Protein AF-A0A316RGM3-F1 (afdb_monomer)

Nearest PDB structures (foldseek):
  6cfc-assembly1_A  TM=6.177E-01  e=2.167E-01  Campylobacter jejuni
  1qsa-assembly1_A  TM=6.152E-01  e=2.975E-01  Escherichia coli
  3bkv-assembly1_A  TM=4.890E-01  e=4.306E-01  Phikzvirus phiKZ

Foldseek 3Di:
DDDDDDDDPPPPPDPPDDPPPDPDPDDPVVVLVVLLVLLLVLQLCLQANQALQDADPVQRFGGSNRDHPVLQVVLQVLCVVVVHPDHDDPNCNSVSVSVVVSLCSQCCVQPVVPDSQSSQCSSVVDDDPVSSVSSVVSSVD

Radius of gyration: 24.7 Å; Cα contacts (8 Å, |Δi|>4): 130; chains: 1; bounding box: 82×45×48 Å

Secondary structure (DSSP, 8-state):
----------------------PPPPPHHHHHHHHHHHHHHHHHHHHHTT-TT-EETTTTEETTTTB-HHHHHHHHHHHHHTT------GGGGGSHHHHHHHHHHHHHHH-TT--HHHHHHHHHSS--HHHHHHHHHHHH-

Sequence (141 aa):
MTRYLLMMAMVILTPPKGSGGMPLAPKPAVIEARVWDKLAAALSFVESRNDDRAYNALSGALGRWQMKRVYVDEVNRILRLKRQKKRYRYDDRTNPVKAREMFEIYQSHHNPKKDIDRAIRLHRGLHSPKYIKEVKRKLRE

Mean predicted aligned error: 9.32 Å

Structure (mmCIF, N/CA/C/O backbone):
data_AF-A0A316RGM3-F1
#
_entry.id   AF-A0A316RGM3-F1
#
loop_
_atom_site.group_PDB
_atom_site.id
_atom_site.type_symbol
_atom_site.label_atom_id
_atom_site.label_alt_id
_atom_site.label_comp_id
_atom_site.label_asym_id
_atom_site.label_entity_id
_atom_site.label_seq_id
_atom_site.pdbx_PDB_ins_code
_atom_site.Cartn_x
_atom_site.Cartn_y
_atom_site.Cartn_z
_atom_site.occupancy
_atom_site.B_iso_or_equiv
_atom_site.auth_seq_id
_atom_site.auth_comp_id
_atom_site.auth_asym_id
_atom_site.auth_atom_id
_atom_site.pdbx_PDB_model_num
ATOM 1 N N . MET A 1 1 ? -65.435 -30.474 -12.577 1.00 43.78 1 MET A N 1
ATOM 2 C CA . MET A 1 1 ? -64.781 -30.728 -13.878 1.00 43.78 1 MET A CA 1
ATOM 3 C C . MET A 1 1 ? -65.527 -29.958 -14.953 1.00 43.78 1 MET A C 1
ATOM 5 O O . MET A 1 1 ? -66.561 -30.434 -15.391 1.00 43.78 1 MET A O 1
ATOM 9 N N . THR A 1 2 ? -65.004 -28.810 -15.388 1.00 34.78 2 THR A N 1
ATOM 10 C CA . THR A 1 2 ? -65.379 -28.221 -16.683 1.00 34.78 2 THR A CA 1
ATOM 11 C C . THR A 1 2 ? -64.137 -27.554 -17.258 1.00 34.78 2 THR A C 1
ATOM 13 O O . THR A 1 2 ? -63.491 -26.746 -16.595 1.00 34.78 2 THR A O 1
ATOM 16 N N . ARG A 1 3 ? -63.736 -28.022 -18.439 1.00 42.19 3 ARG A N 1
ATOM 17 C CA . ARG A 1 3 ? -62.497 -27.687 -19.142 1.00 42.19 3 ARG A CA 1
ATOM 18 C C . ARG A 1 3 ? -62.664 -26.409 -19.975 1.00 42.19 3 ARG A C 1
ATOM 20 O O . ARG A 1 3 ? -63.695 -26.232 -20.604 1.00 42.19 3 ARG A O 1
ATOM 27 N N . TYR A 1 4 ? -61.590 -25.617 -19.985 1.00 40.50 4 TYR A N 1
ATOM 28 C CA . TYR A 1 4 ? -61.002 -24.836 -21.084 1.00 40.50 4 TYR A CA 1
ATOM 29 C C . TYR A 1 4 ? -61.909 -24.192 -22.148 1.00 40.50 4 TYR A C 1
ATOM 31 O O . TYR A 1 4 ? -62.461 -24.880 -23.000 1.00 40.50 4 TYR A O 1
ATOM 39 N N . LEU A 1 5 ? -61.810 -22.861 -22.258 1.00 39.56 5 LEU A N 1
ATOM 40 C CA . LEU A 1 5 ? -61.688 -22.210 -23.563 1.00 39.56 5 LEU A CA 1
ATOM 41 C C . LEU A 1 5 ? -60.679 -21.052 -23.487 1.00 39.56 5 LEU A C 1
ATOM 43 O O . LEU A 1 5 ? -60.837 -20.109 -22.717 1.00 39.56 5 LEU A O 1
ATOM 47 N N . LEU A 1 6 ? -59.613 -21.191 -24.275 1.00 44.09 6 LEU A N 1
ATOM 48 C CA . LEU A 1 6 ? -58.590 -20.189 -24.558 1.00 44.09 6 LEU A CA 1
ATOM 49 C C . LEU A 1 6 ? -59.220 -18.958 -25.230 1.00 44.09 6 LEU A C 1
ATOM 51 O O . LEU A 1 6 ? -59.869 -19.093 -26.263 1.00 44.09 6 LEU A O 1
ATOM 55 N N . MET A 1 7 ? -58.900 -17.764 -24.737 1.00 43.94 7 MET A N 1
ATOM 56 C CA . MET A 1 7 ? -58.910 -16.530 -25.526 1.00 43.94 7 MET A CA 1
ATOM 57 C C . MET A 1 7 ? -57.550 -15.859 -25.323 1.00 43.94 7 MET A C 1
ATOM 59 O O . MET A 1 7 ? -57.287 -15.207 -24.315 1.00 43.94 7 MET A O 1
ATOM 63 N N . MET A 1 8 ? -56.648 -16.120 -26.270 1.00 42.22 8 MET A N 1
ATOM 64 C CA . MET A 1 8 ? -55.338 -15.485 -26.391 1.00 42.22 8 MET A CA 1
ATOM 65 C C . MET A 1 8 ? -55.532 -14.042 -26.864 1.00 42.22 8 MET A C 1
ATOM 67 O O . MET A 1 8 ? -55.615 -13.781 -28.062 1.00 42.22 8 MET A O 1
ATOM 71 N N . ALA A 1 9 ? -55.594 -13.097 -25.930 1.00 44.25 9 ALA A N 1
ATOM 72 C CA . ALA A 1 9 ? -55.446 -11.689 -26.263 1.00 44.25 9 ALA A CA 1
ATOM 73 C C . ALA A 1 9 ? -53.961 -11.411 -26.554 1.00 44.25 9 ALA A C 1
ATOM 75 O O . ALA A 1 9 ? -53.156 -11.230 -25.640 1.00 44.25 9 ALA A O 1
ATOM 76 N N . MET A 1 10 ? -53.593 -11.396 -27.839 1.00 44.31 10 MET A N 1
ATOM 77 C CA . MET A 1 10 ? -52.362 -10.758 -28.305 1.00 44.31 10 MET A CA 1
ATOM 78 C C . MET A 1 10 ? -52.456 -9.260 -27.998 1.00 44.31 10 MET A C 1
ATOM 80 O O . MET A 1 10 ? -52.996 -8.476 -28.774 1.00 44.31 10 MET A O 1
ATOM 84 N N . VAL A 1 11 ? -51.935 -8.856 -26.842 1.00 47.28 11 VAL A N 1
ATOM 85 C CA . VAL A 1 11 ? -51.620 -7.455 -26.578 1.00 47.28 11 VAL A CA 1
ATOM 86 C C . VAL A 1 11 ? -50.393 -7.127 -27.421 1.00 47.28 11 VAL A C 1
ATOM 88 O O . VAL A 1 11 ? -49.272 -7.513 -27.090 1.00 47.28 11 VAL A O 1
ATOM 91 N N . ILE A 1 12 ? -50.611 -6.432 -28.536 1.00 46.03 12 ILE A N 1
ATOM 92 C CA . ILE A 1 12 ? -49.550 -5.774 -29.298 1.00 46.03 12 ILE A CA 1
ATOM 93 C C . ILE A 1 12 ? -49.022 -4.634 -28.417 1.00 46.03 12 ILE A C 1
ATOM 95 O O . ILE A 1 12 ? -49.466 -3.493 -28.501 1.00 46.03 12 ILE A O 1
ATOM 99 N N . LEU A 1 13 ? -48.090 -4.955 -27.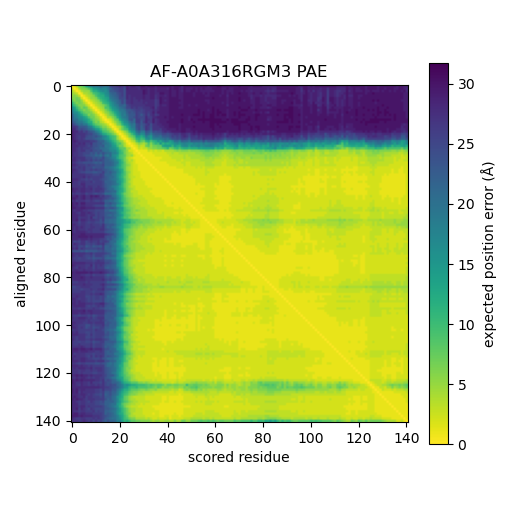518 1.00 40.69 13 LEU A N 1
ATOM 100 C CA . LEU A 1 13 ? -47.230 -3.968 -26.879 1.00 40.69 13 LEU A CA 1
ATOM 101 C C . LEU A 1 13 ? -46.207 -3.544 -27.929 1.00 40.69 13 LEU A C 1
ATOM 103 O O . LEU A 1 13 ? -45.195 -4.206 -28.153 1.00 40.69 13 LEU A O 1
ATOM 107 N N . THR A 1 14 ? -46.499 -2.433 -28.601 1.00 48.06 14 THR A N 1
ATOM 108 C CA . THR A 1 14 ? -45.489 -1.658 -29.320 1.00 48.06 14 THR A CA 1
ATOM 109 C C . THR A 1 14 ? -44.259 -1.497 -28.420 1.00 48.06 14 THR A C 1
ATOM 111 O O . THR A 1 14 ? -44.437 -1.141 -27.249 1.00 48.06 14 THR A O 1
ATOM 114 N N . PRO A 1 15 ? -43.028 -1.730 -28.909 1.00 48.47 15 PRO A N 1
ATOM 115 C CA . PRO A 1 15 ? -41.846 -1.500 -28.093 1.00 48.47 15 PRO A CA 1
ATOM 116 C C . PRO A 1 15 ? -41.847 -0.035 -27.631 1.00 48.47 15 PRO A C 1
ATOM 118 O O . PRO A 1 15 ? -42.118 0.852 -28.450 1.00 48.47 15 PRO A O 1
ATOM 121 N N . PRO A 1 16 ? -41.579 0.254 -26.343 1.00 50.19 16 PRO A N 1
ATOM 122 C CA . PRO A 1 16 ? -41.431 1.627 -25.902 1.00 50.19 16 PRO A CA 1
ATOM 123 C C . PRO A 1 16 ? -40.330 2.265 -26.742 1.00 50.19 16 PRO A C 1
ATOM 125 O O . PRO A 1 16 ? -39.214 1.753 -26.840 1.00 50.19 16 PRO A O 1
ATOM 128 N N . LYS A 1 17 ? -40.699 3.367 -27.396 1.00 50.06 17 LYS A N 1
ATOM 129 C CA . LYS A 1 17 ? -39.829 4.227 -28.190 1.00 50.06 17 LYS A CA 1
ATOM 130 C C . LYS A 1 17 ? -38.599 4.532 -27.336 1.00 50.06 17 LYS A C 1
ATOM 132 O O . LYS A 1 17 ? -38.691 5.285 -26.370 1.00 50.06 17 LYS A O 1
ATOM 137 N N . GLY A 1 18 ? -37.479 3.883 -27.653 1.00 46.84 18 GLY A N 1
ATOM 138 C CA . GLY A 1 18 ? -36.212 4.114 -26.984 1.00 46.84 18 GLY A CA 1
ATOM 139 C C . GLY A 1 18 ? -35.870 5.587 -27.121 1.00 46.84 18 GLY A C 1
ATOM 140 O O . GLY A 1 18 ? -35.559 6.058 -28.215 1.00 46.84 18 GLY A O 1
ATOM 141 N N . SER A 1 19 ? -35.954 6.331 -26.021 1.00 49.22 19 SER A N 1
ATOM 142 C CA . SER A 1 19 ? -35.240 7.587 -25.929 1.00 49.22 19 SER A CA 1
ATOM 143 C C . SER A 1 19 ? -33.767 7.208 -25.971 1.00 49.22 19 SER A C 1
ATOM 145 O O . SER A 1 19 ? -33.229 6.616 -25.037 1.00 49.22 19 SER A O 1
ATOM 147 N N . GLY A 1 20 ? -33.134 7.477 -27.113 1.00 49.84 20 GLY A N 1
ATOM 148 C CA . GLY A 1 20 ? -31.689 7.434 -27.294 1.00 49.84 20 GLY A CA 1
ATOM 149 C C . GLY A 1 20 ? -31.026 8.471 -26.395 1.00 49.84 20 GLY A C 1
ATOM 150 O O . GLY A 1 20 ? -30.515 9.483 -26.863 1.00 49.84 20 GLY A O 1
ATOM 151 N N . GLY A 1 21 ? -31.087 8.244 -25.085 1.00 47.62 21 GLY A N 1
ATOM 152 C CA . GLY A 1 21 ? -30.315 8.973 -24.108 1.00 47.62 21 GLY A CA 1
ATOM 153 C C . GLY A 1 21 ? -28.865 8.575 -24.307 1.00 47.62 21 GLY A C 1
ATOM 154 O O . GLY A 1 21 ? -28.490 7.436 -24.030 1.00 47.62 21 GLY A O 1
ATOM 155 N N . MET A 1 22 ? -28.061 9.515 -24.801 1.00 60.06 22 MET A N 1
ATOM 156 C CA . MET A 1 22 ? -26.608 9.491 -24.636 1.00 60.06 22 MET A CA 1
ATOM 157 C C . MET A 1 22 ? -26.267 8.957 -23.235 1.00 60.06 22 MET A C 1
ATOM 159 O O . MET A 1 22 ? -26.930 9.367 -22.274 1.00 60.06 22 MET A O 1
ATOM 163 N N . PRO A 1 23 ? -25.269 8.068 -23.076 1.00 65.19 23 PRO A N 1
ATOM 164 C CA . PR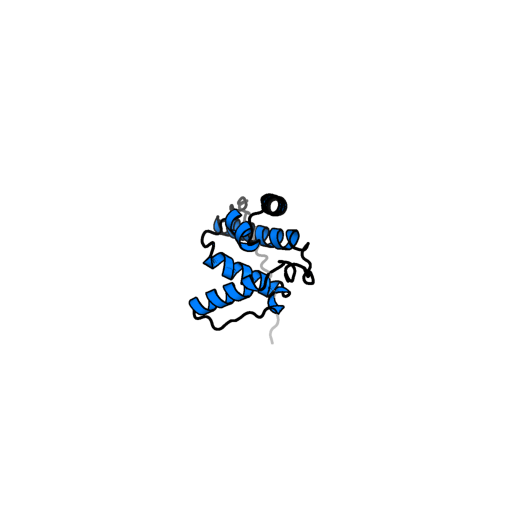O A 1 23 ? -24.907 7.577 -21.755 1.00 65.19 23 PRO A CA 1
ATOM 165 C C . PRO A 1 23 ? -24.620 8.772 -20.842 1.00 65.19 23 PRO A C 1
ATOM 167 O O . PRO A 1 23 ? -23.755 9.599 -21.139 1.00 65.19 23 PRO A O 1
ATOM 170 N N . LEU A 1 24 ? -25.396 8.882 -19.758 1.00 68.31 24 LEU A N 1
ATOM 171 C CA . LEU A 1 24 ? -25.250 9.940 -18.766 1.00 68.31 24 LEU A CA 1
ATOM 172 C C . LEU A 1 24 ? -23.795 9.934 -18.290 1.00 68.31 24 LEU A C 1
ATOM 174 O O . LEU A 1 24 ? -23.300 8.899 -17.834 1.00 68.31 24 LEU A O 1
ATOM 178 N N . ALA A 1 25 ? -23.109 11.070 -18.429 1.00 77.31 25 ALA A N 1
ATOM 179 C CA . ALA A 1 25 ? -21.720 11.188 -18.008 1.00 77.31 25 ALA A CA 1
ATOM 180 C C . ALA A 1 25 ? -21.574 10.692 -16.555 1.00 77.31 25 ALA A C 1
ATOM 182 O O . ALA A 1 25 ? -22.422 11.002 -15.707 1.00 77.31 25 ALA A O 1
ATOM 183 N N . PRO A 1 26 ? -20.536 9.896 -16.246 1.00 81.25 26 PRO A N 1
ATOM 184 C CA . PRO A 1 26 ? -20.383 9.335 -14.916 1.00 81.25 26 PRO A CA 1
ATOM 185 C C . PRO A 1 26 ? -20.253 10.454 -13.882 1.00 81.25 26 PRO A C 1
ATOM 187 O O . PRO A 1 26 ? -19.533 11.433 -14.085 1.00 81.25 26 PRO A O 1
ATOM 190 N N . LYS A 1 27 ? -20.935 10.289 -12.744 1.00 91.50 27 LYS A N 1
ATOM 191 C CA . LYS A 1 27 ? -20.826 11.219 -11.613 1.00 91.50 27 LYS A CA 1
ATOM 192 C C . LYS A 1 27 ? -19.350 11.357 -11.194 1.00 91.50 27 LYS A C 1
ATOM 194 O O . LYS A 1 27 ? -18.645 10.344 -11.195 1.00 91.50 27 LYS A O 1
ATOM 199 N N . PRO A 1 28 ? -18.888 12.540 -10.744 1.00 90.06 28 PRO A N 1
ATOM 200 C CA . PRO A 1 28 ? -17.489 12.760 -10.356 1.00 90.06 28 PRO A CA 1
ATOM 201 C C . PRO A 1 28 ? -16.925 11.714 -9.380 1.00 90.06 28 PRO A C 1
ATOM 203 O O . PRO A 1 28 ? -15.809 11.239 -9.563 1.00 90.06 28 PRO A O 1
ATOM 206 N N . ALA A 1 29 ? -17.727 11.267 -8.409 1.00 88.50 29 ALA A N 1
ATOM 207 C CA . ALA A 1 29 ? -17.332 10.231 -7.451 1.00 88.50 29 ALA A CA 1
ATOM 208 C C . ALA A 1 29 ? -17.010 8.871 -8.107 1.00 88.50 29 ALA A C 1
ATOM 210 O O . ALA A 1 29 ? -16.116 8.159 -7.656 1.00 88.50 29 ALA A O 1
ATOM 211 N N . VAL A 1 30 ? -17.709 8.512 -9.190 1.00 92.38 30 VAL A N 1
ATOM 212 C CA . VAL A 1 30 ? -17.448 7.275 -9.946 1.00 92.38 30 VAL A CA 1
ATOM 213 C C . VAL A 1 30 ? -16.126 7.387 -10.703 1.00 92.38 30 VAL A C 1
ATOM 215 O O . VAL A 1 30 ? -15.351 6.432 -10.741 1.00 92.38 30 VAL A O 1
ATOM 218 N N . ILE A 1 31 ? -15.844 8.561 -11.276 1.00 91.75 31 ILE A N 1
ATOM 219 C CA . ILE A 1 31 ? -14.567 8.836 -11.945 1.00 91.75 31 ILE A CA 1
ATOM 220 C C . ILE A 1 31 ? -13.421 8.738 -10.934 1.00 91.75 31 ILE A C 1
ATOM 222 O O . ILE A 1 31 ? -12.442 8.044 -11.197 1.00 91.75 31 ILE A O 1
ATOM 226 N N .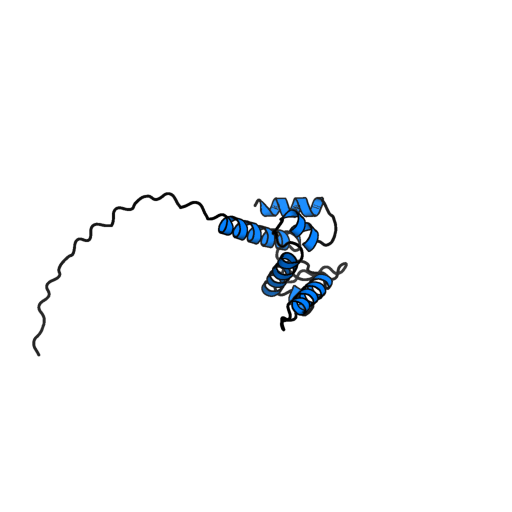 GLU A 1 32 ? -13.557 9.368 -9.766 1.00 92.88 32 GLU A N 1
ATOM 227 C CA . GLU A 1 32 ? -12.551 9.319 -8.700 1.00 92.88 32 GLU A CA 1
ATOM 228 C C . GLU A 1 32 ? -12.281 7.881 -8.236 1.00 92.88 32 GLU A C 1
ATOM 230 O O . GLU A 1 32 ? -11.124 7.467 -8.172 1.00 92.88 32 GLU A O 1
ATOM 235 N N . ALA A 1 33 ? -13.333 7.096 -7.975 1.00 93.00 33 ALA A N 1
ATOM 236 C CA . ALA A 1 33 ? -13.198 5.690 -7.594 1.00 93.00 33 ALA A CA 1
ATOM 237 C C . ALA A 1 33 ? -12.445 4.886 -8.665 1.00 93.00 33 ALA A C 1
ATOM 239 O O . ALA A 1 33 ? -11.491 4.176 -8.351 1.00 93.00 33 ALA A O 1
ATOM 240 N N . ARG A 1 34 ? -12.789 5.078 -9.945 1.00 95.25 34 ARG A N 1
ATOM 241 C CA . ARG A 1 34 ? -12.109 4.409 -11.061 1.00 95.25 34 ARG A CA 1
ATOM 242 C C . ARG A 1 34 ? -10.636 4.809 -11.175 1.00 95.25 34 ARG A C 1
ATOM 244 O O . ARG A 1 34 ? -9.794 3.954 -11.440 1.00 95.25 34 ARG A O 1
ATOM 251 N N . VAL A 1 35 ? -10.306 6.087 -10.984 1.00 96.50 35 VAL A N 1
ATOM 252 C CA . VAL A 1 35 ? -8.910 6.562 -10.969 1.00 96.50 35 VAL A CA 1
ATOM 253 C C . VAL A 1 35 ? -8.148 5.949 -9.793 1.00 96.50 35 VAL A C 1
ATOM 255 O O . VAL A 1 35 ? -7.007 5.519 -9.959 1.00 96.50 35 VAL A O 1
ATOM 258 N N . TRP A 1 36 ? -8.782 5.852 -8.625 1.00 97.56 36 TRP A N 1
ATOM 259 C CA . TRP A 1 36 ? -8.190 5.249 -7.434 1.00 97.56 36 TRP A CA 1
ATOM 260 C C . TRP A 1 36 ? -7.925 3.746 -7.595 1.00 97.56 36 TRP A C 1
ATOM 262 O O . TRP A 1 36 ? -6.868 3.251 -7.200 1.00 97.56 36 TRP A O 1
ATOM 272 N N . ASP A 1 37 ? -8.846 3.018 -8.226 1.00 97.25 37 ASP A N 1
ATOM 273 C CA . ASP A 1 37 ? -8.664 1.606 -8.568 1.00 97.25 37 ASP A CA 1
ATOM 274 C C . ASP A 1 37 ? -7.561 1.405 -9.611 1.00 97.25 37 ASP A C 1
ATOM 276 O O . ASP A 1 37 ? -6.728 0.507 -9.469 1.00 97.25 37 ASP A O 1
ATOM 280 N N . LYS A 1 38 ? -7.471 2.281 -10.619 1.00 98.00 38 LYS A N 1
ATOM 281 C CA . LYS A 1 38 ? -6.342 2.250 -11.557 1.00 98.00 38 LYS A CA 1
ATOM 282 C C . LYS A 1 38 ? -5.007 2.534 -10.863 1.00 98.00 38 LYS A C 1
ATOM 284 O O . LYS A 1 38 ? -4.019 1.876 -11.177 1.00 98.00 38 LYS A O 1
ATOM 289 N N . LEU A 1 39 ? -4.958 3.471 -9.912 1.00 98.38 39 LEU A N 1
ATOM 290 C CA . LEU A 1 39 ? -3.742 3.753 -9.138 1.00 98.38 39 LEU A CA 1
ATOM 291 C C . LEU A 1 39 ? -3.293 2.518 -8.351 1.00 98.38 39 LEU A C 1
ATOM 293 O O . LEU A 1 39 ? -2.114 2.177 -8.362 1.00 98.38 39 LEU A O 1
ATOM 297 N N . ALA A 1 40 ? -4.234 1.836 -7.707 1.00 97.88 40 ALA A N 1
ATOM 298 C CA . ALA A 1 40 ? -3.992 0.596 -6.981 1.00 97.88 40 ALA A CA 1
ATOM 299 C C . ALA A 1 40 ? -3.335 -0.476 -7.853 1.00 97.88 40 ALA A C 1
ATOM 301 O O . ALA A 1 40 ? -2.300 -1.036 -7.495 1.00 97.88 40 ALA A O 1
ATOM 302 N N . ALA A 1 41 ? -3.930 -0.717 -9.023 1.00 98.12 41 ALA A N 1
ATOM 303 C CA . ALA A 1 41 ? -3.441 -1.687 -9.992 1.00 98.12 41 ALA A CA 1
ATOM 304 C C . ALA A 1 41 ? -2.073 -1.280 -10.562 1.00 98.12 41 ALA A C 1
ATOM 306 O O . ALA A 1 41 ? -1.206 -2.127 -10.779 1.00 98.12 41 ALA A O 1
ATOM 307 N N . ALA A 1 42 ? -1.854 0.019 -10.781 1.00 98.62 42 ALA A N 1
ATOM 308 C CA . ALA A 1 42 ? -0.575 0.540 -11.240 1.00 98.62 42 ALA A CA 1
ATOM 309 C 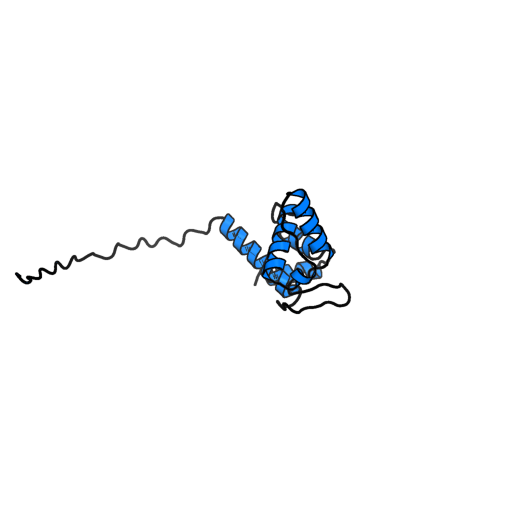C . ALA A 1 42 ? 0.534 0.328 -10.203 1.00 98.62 42 ALA A C 1
ATOM 311 O O . ALA A 1 42 ? 1.625 -0.107 -10.570 1.00 98.62 42 ALA A O 1
ATOM 312 N N . LEU A 1 43 ? 0.256 0.582 -8.920 1.00 98.44 43 LEU A N 1
ATOM 313 C CA . LEU A 1 43 ? 1.199 0.339 -7.828 1.00 98.44 43 LEU A CA 1
ATOM 314 C C . LEU A 1 43 ? 1.566 -1.144 -7.736 1.00 98.44 43 LEU A C 1
ATOM 316 O O . LEU A 1 43 ? 2.747 -1.471 -7.805 1.00 98.44 43 LEU A O 1
ATOM 320 N N . SER A 1 44 ? 0.582 -2.049 -7.672 1.00 98.12 44 SER A N 1
ATOM 321 C CA . SER A 1 44 ? 0.870 -3.489 -7.577 1.00 98.12 44 SER A CA 1
ATOM 322 C C . SER A 1 44 ? 1.643 -4.019 -8.789 1.00 98.12 44 SER A C 1
ATOM 324 O O . SER A 1 44 ? 2.516 -4.880 -8.658 1.00 98.12 44 SER A O 1
ATOM 326 N N . PHE A 1 45 ? 1.374 -3.480 -9.981 1.00 98.50 45 PHE A N 1
ATOM 327 C CA . PHE A 1 45 ? 2.119 -3.849 -11.177 1.00 98.50 45 PHE A CA 1
ATOM 328 C C . PHE A 1 45 ? 3.563 -3.334 -11.152 1.00 98.50 45 PHE A C 1
ATOM 330 O O . PHE A 1 45 ? 4.474 -4.076 -11.509 1.00 98.50 45 PHE A O 1
ATOM 337 N N . VAL A 1 46 ? 3.799 -2.085 -10.744 1.00 98.19 46 VAL A N 1
ATOM 338 C CA . VAL A 1 46 ? 5.158 -1.521 -10.683 1.00 98.19 46 VAL A CA 1
ATOM 339 C C . VAL A 1 46 ? 5.993 -2.190 -9.591 1.00 98.19 46 VAL A C 1
ATOM 341 O O . VAL A 1 46 ? 7.174 -2.441 -9.808 1.00 98.19 46 VAL A O 1
ATOM 344 N N . GLU A 1 47 ? 5.388 -2.521 -8.450 1.00 97.81 47 GLU A N 1
ATOM 345 C CA . GLU A 1 47 ? 6.094 -3.141 -7.325 1.00 97.81 47 GLU A CA 1
ATOM 346 C C . GLU A 1 47 ? 6.531 -4.586 -7.607 1.00 97.81 47 GLU A C 1
ATOM 348 O O . GLU A 1 47 ? 7.611 -4.999 -7.193 1.00 97.81 47 GLU A O 1
ATOM 353 N N . SER A 1 48 ? 5.711 -5.375 -8.307 1.00 98.00 48 SER A N 1
ATOM 354 C CA . SE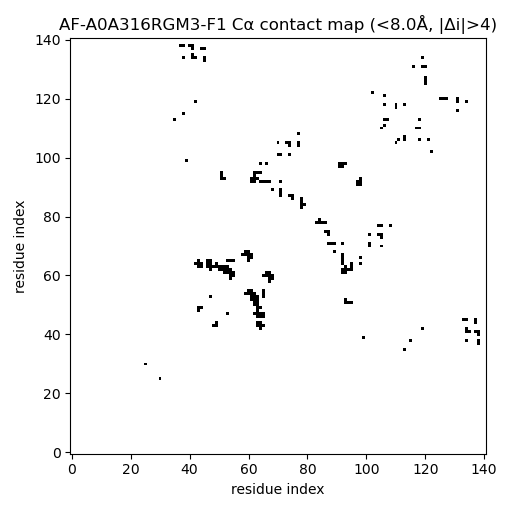R A 1 48 ? 5.942 -6.828 -8.412 1.00 98.00 48 SER A CA 1
ATOM 355 C C . SER A 1 48 ? 5.463 -7.478 -9.707 1.00 98.00 48 SER A C 1
ATOM 357 O O . SER A 1 48 ? 5.517 -8.697 -9.835 1.00 98.00 48 SER A O 1
ATOM 359 N N . ARG A 1 49 ? 4.918 -6.702 -10.649 1.00 97.94 49 ARG A N 1
ATOM 360 C CA . ARG A 1 49 ? 4.148 -7.223 -11.792 1.00 97.94 49 ARG A CA 1
ATOM 361 C C . ARG A 1 49 ? 2.963 -8.096 -11.358 1.00 97.94 49 ARG A C 1
ATOM 363 O O . ARG A 1 49 ? 2.620 -9.055 -12.039 1.00 97.94 49 ARG A O 1
ATOM 370 N N . ASN A 1 50 ? 2.304 -7.712 -10.262 1.00 97.81 50 ASN A N 1
ATOM 371 C CA . ASN A 1 50 ? 1.166 -8.414 -9.659 1.00 97.81 50 ASN A CA 1
ATOM 372 C C . ASN A 1 50 ? 1.484 -9.800 -9.063 1.00 97.81 50 ASN A C 1
ATOM 374 O O . ASN A 1 50 ? 0.567 -10.601 -8.884 1.00 97.81 50 ASN A O 1
ATOM 378 N N . ASP A 1 51 ? 2.742 -10.082 -8.727 1.00 98.12 51 ASP A N 1
ATOM 379 C CA . ASP A 1 51 ? 3.135 -11.358 -8.128 1.00 98.12 51 ASP A CA 1
ATOM 380 C C . ASP A 1 51 ? 2.844 -11.398 -6.615 1.00 98.12 51 ASP A C 1
ATOM 382 O O . ASP A 1 51 ? 3.500 -10.741 -5.804 1.00 98.12 51 ASP A O 1
ATOM 386 N N . ASP A 1 52 ? 1.862 -12.213 -6.217 1.00 96.94 52 ASP A N 1
ATOM 387 C CA . ASP A 1 52 ? 1.482 -12.436 -4.813 1.00 96.94 52 ASP A CA 1
ATOM 388 C C . ASP A 1 52 ? 2.581 -13.073 -3.961 1.00 96.9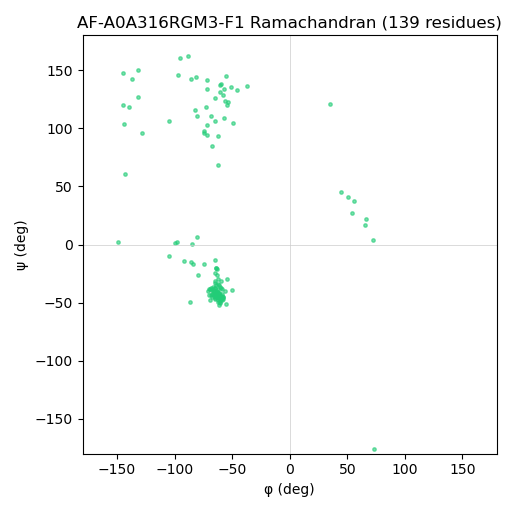4 52 ASP A C 1
ATOM 390 O O . ASP A 1 52 ? 2.559 -12.953 -2.734 1.00 96.94 52 ASP A O 1
ATOM 394 N N . ARG A 1 53 ? 3.546 -13.739 -4.599 1.00 95.81 53 ARG A N 1
ATOM 395 C CA . ARG A 1 53 ? 4.660 -14.421 -3.938 1.00 95.81 53 ARG A CA 1
ATOM 396 C C . ARG A 1 53 ? 5.942 -13.595 -3.949 1.00 95.81 53 ARG A C 1
ATOM 398 O O . ARG A 1 53 ? 6.948 -14.051 -3.410 1.00 95.81 53 ARG A O 1
ATOM 405 N N . ALA A 1 54 ? 5.909 -12.382 -4.505 1.00 98.00 54 ALA A N 1
ATOM 406 C CA . ALA A 1 54 ? 7.086 -11.538 -4.604 1.00 98.00 54 ALA A CA 1
ATOM 407 C C . ALA A 1 54 ? 7.691 -11.255 -3.223 1.00 98.00 54 ALA A C 1
ATOM 409 O O . ALA A 1 54 ? 7.017 -10.788 -2.298 1.00 98.00 54 ALA A O 1
ATOM 410 N N . TYR A 1 55 ? 8.994 -11.490 -3.106 1.00 97.94 55 TYR A N 1
ATOM 411 C CA . TYR A 1 55 ? 9.768 -11.238 -1.901 1.00 97.94 55 TYR A CA 1
ATOM 412 C C . TYR A 1 55 ? 11.038 -10.474 -2.252 1.00 97.94 55 TYR A C 1
ATOM 414 O O . TYR A 1 55 ? 11.825 -10.895 -3.098 1.00 97.94 55 TYR A O 1
ATOM 422 N N . ASN A 1 56 ? 11.253 -9.353 -1.570 1.00 96.69 56 ASN A N 1
ATOM 423 C CA . ASN A 1 56 ? 12.482 -8.586 -1.678 1.00 96.69 56 ASN A CA 1
ATOM 424 C C . ASN A 1 56 ? 13.332 -8.805 -0.423 1.00 96.69 56 ASN A C 1
ATOM 426 O O . ASN A 1 56 ? 13.034 -8.257 0.640 1.00 96.69 56 ASN A O 1
ATOM 430 N N . ALA A 1 57 ? 14.409 -9.582 -0.563 1.00 95.12 57 ALA A N 1
ATOM 431 C CA . ALA A 1 57 ? 15.292 -9.949 0.544 1.00 95.12 57 ALA A CA 1
ATOM 432 C C . ALA A 1 57 ? 15.962 -8.741 1.221 1.00 95.12 57 ALA A C 1
ATOM 434 O O . ALA A 1 57 ? 16.086 -8.718 2.441 1.00 95.12 57 ALA A O 1
ATOM 435 N N . LEU A 1 58 ? 16.325 -7.707 0.452 1.00 93.88 58 LEU A N 1
ATOM 436 C CA . LEU A 1 58 ? 17.016 -6.520 0.971 1.00 93.88 58 LEU A CA 1
ATOM 437 C C . LEU A 1 58 ? 16.122 -5.654 1.865 1.00 93.88 58 LEU A C 1
ATOM 439 O O . LEU A 1 58 ? 16.579 -5.091 2.853 1.00 93.88 58 LEU A O 1
ATOM 443 N N . SER A 1 59 ? 14.847 -5.512 1.507 1.00 93.19 59 SER A N 1
ATOM 444 C CA . SER A 1 59 ? 13.909 -4.631 2.217 1.00 93.19 59 SER A CA 1
ATOM 445 C C . SER A 1 59 ? 12.913 -5.370 3.110 1.00 93.19 59 SER A C 1
ATOM 447 O O . SER A 1 59 ? 12.172 -4.732 3.860 1.00 93.19 59 SER A O 1
ATOM 449 N N . GLY A 1 60 ? 12.844 -6.700 3.008 1.00 96.44 60 GLY A N 1
ATOM 450 C CA . GLY A 1 60 ? 11.835 -7.520 3.679 1.00 96.44 60 GLY A CA 1
ATOM 451 C C . GLY A 1 60 ? 10.401 -7.264 3.193 1.00 96.44 60 GLY A C 1
ATOM 452 O O . GLY A 1 60 ? 9.440 -7.593 3.903 1.00 96.44 60 GLY A O 1
ATOM 453 N N . ALA A 1 61 ? 10.245 -6.625 2.030 1.00 97.31 61 ALA A N 1
ATOM 454 C CA . ALA A 1 61 ? 8.959 -6.352 1.405 1.00 97.31 61 ALA A CA 1
ATOM 455 C C . ALA A 1 61 ? 8.332 -7.633 0.833 1.00 97.31 61 ALA A C 1
ATOM 457 O O . ALA A 1 61 ? 9.040 -8.498 0.315 1.00 97.31 61 ALA A O 1
ATOM 458 N N . LEU A 1 62 ? 7.007 -7.753 0.961 1.00 98.19 62 LEU A N 1
ATOM 459 C CA . LEU A 1 62 ? 6.257 -8.957 0.594 1.00 98.19 62 LEU A CA 1
ATOM 460 C C . LEU A 1 62 ? 5.030 -8.656 -0.263 1.00 98.19 62 LEU A C 1
ATOM 462 O O . LEU A 1 62 ? 4.375 -7.622 -0.096 1.00 98.19 62 LEU A O 1
ATOM 466 N N . GLY A 1 63 ? 4.696 -9.636 -1.101 1.00 98.06 63 GLY A N 1
ATOM 467 C CA . GLY A 1 63 ? 3.476 -9.700 -1.888 1.00 98.06 63 GLY A CA 1
ATOM 468 C C . GLY A 1 63 ? 3.457 -8.722 -3.049 1.00 98.06 63 GLY A C 1
ATOM 469 O O . GLY A 1 63 ? 4.411 -7.973 -3.293 1.00 98.06 63 GLY A O 1
ATOM 470 N N . ARG A 1 64 ? 2.319 -8.679 -3.747 1.00 98.25 64 ARG A N 1
ATOM 471 C CA . ARG A 1 64 ? 2.232 -7.914 -4.993 1.00 98.25 64 ARG A CA 1
ATOM 472 C C . ARG A 1 64 ? 2.418 -6.402 -4.825 1.00 98.25 64 ARG A C 1
ATOM 474 O O . ARG A 1 64 ? 2.730 -5.692 -5.772 1.00 98.25 64 ARG A O 1
ATOM 481 N N . TRP A 1 65 ? 2.212 -5.911 -3.610 1.00 97.81 65 TRP A N 1
ATOM 482 C CA . TRP A 1 65 ? 2.344 -4.503 -3.238 1.00 97.81 65 TRP A CA 1
ATOM 483 C C . TRP A 1 65 ? 3.695 -4.187 -2.592 1.00 97.81 65 TRP A C 1
ATOM 485 O O . TRP A 1 65 ? 3.876 -3.074 -2.114 1.00 97.81 65 TRP A O 1
ATOM 495 N N . GLN A 1 66 ? 4.594 -5.173 -2.477 1.00 98.06 66 GLN A N 1
ATOM 496 C CA . GLN A 1 66 ? 5.890 -5.034 -1.805 1.00 98.06 66 GLN A CA 1
ATOM 497 C C . GLN A 1 66 ? 5.777 -4.293 -0.458 1.00 98.06 66 GLN A C 1
ATOM 499 O O . GLN A 1 66 ? 6.560 -3.404 -0.114 1.00 98.06 66 GLN A O 1
ATOM 504 N N . MET A 1 67 ? 4.780 -4.673 0.347 1.00 97.81 67 MET A N 1
ATOM 505 C CA . MET A 1 67 ? 4.517 -4.003 1.616 1.00 97.81 67 MET A CA 1
ATOM 506 C C . MET A 1 67 ? 5.602 -4.343 2.640 1.00 97.81 67 MET A C 1
ATOM 508 O O . MET A 1 67 ? 5.981 -5.502 2.842 1.00 97.81 67 MET A O 1
ATOM 512 N N . LYS A 1 68 ? 6.095 -3.321 3.337 1.00 97.31 68 LYS A N 1
ATOM 513 C CA . LYS A 1 68 ? 7.058 -3.457 4.440 1.00 97.31 68 LYS A CA 1
ATOM 514 C C . LYS A 1 68 ? 6.336 -3.653 5.775 1.00 97.31 68 LYS A C 1
ATOM 516 O O . LYS A 1 68 ? 5.162 -3.315 5.901 1.00 97.31 68 LYS A O 1
ATOM 521 N N . ARG A 1 69 ? 7.046 -4.150 6.796 1.00 97.62 69 ARG A N 1
ATOM 522 C CA . ARG A 1 69 ? 6.493 -4.324 8.158 1.00 97.62 69 ARG A CA 1
ATOM 523 C C . ARG A 1 69 ? 5.940 -3.018 8.743 1.00 97.62 69 ARG A C 1
ATOM 525 O O . ARG A 1 69 ? 4.824 -3.027 9.244 1.00 97.62 69 ARG A O 1
ATOM 532 N N . VAL A 1 70 ? 6.627 -1.893 8.511 1.00 97.06 70 VAL A N 1
ATOM 533 C CA . VAL A 1 70 ? 6.175 -0.549 8.929 1.00 97.06 70 VAL A CA 1
ATOM 534 C C . VAL A 1 70 ? 4.773 -0.192 8.420 1.00 97.06 70 VAL A C 1
ATOM 536 O O . VAL A 1 70 ? 4.042 0.535 9.083 1.00 97.06 70 VAL A O 1
ATOM 539 N N . TYR A 1 71 ? 4.363 -0.731 7.269 1.00 97.56 71 TYR A N 1
ATOM 540 C CA . TYR A 1 71 ? 3.014 -0.533 6.743 1.00 97.56 71 TYR A CA 1
ATOM 541 C C . TYR A 1 71 ? 1.967 -1.187 7.655 1.00 97.56 71 TYR A C 1
ATOM 543 O O . TYR A 1 71 ? 0.949 -0.583 7.981 1.00 97.56 71 TYR A O 1
ATOM 551 N N . VAL A 1 72 ? 2.246 -2.415 8.101 1.00 98.62 72 VAL A N 1
ATOM 552 C CA . VAL A 1 72 ? 1.390 -3.197 9.004 1.00 98.62 72 VAL A CA 1
ATOM 553 C C . VAL A 1 72 ? 1.339 -2.547 10.383 1.00 98.62 72 VAL A C 1
ATOM 555 O O . VAL A 1 72 ? 0.254 -2.385 10.942 1.00 98.62 72 VAL A O 1
ATOM 558 N N . ASP A 1 73 ? 2.494 -2.129 10.904 1.00 98.62 73 ASP A N 1
ATOM 559 C CA . ASP A 1 73 ? 2.600 -1.447 12.197 1.00 98.62 73 ASP A CA 1
ATOM 560 C C . ASP A 1 73 ? 1.770 -0.165 12.210 1.00 98.62 73 ASP A C 1
ATOM 562 O O . ASP A 1 73 ? 0.981 0.071 13.129 1.00 98.62 73 ASP A O 1
ATOM 566 N N . GLU A 1 74 ? 1.882 0.629 11.145 1.00 98.69 74 GLU A N 1
ATOM 567 C CA . GLU A 1 74 ? 1.166 1.888 11.019 1.00 98.69 74 GLU A CA 1
ATOM 568 C C . GLU A 1 74 ? -0.343 1.685 10.861 1.00 98.69 74 GLU A C 1
ATOM 570 O O . GLU A 1 74 ? -1.133 2.337 11.546 1.00 98.69 74 GLU A O 1
ATOM 575 N N . VAL A 1 75 ? -0.771 0.730 10.032 1.00 98.81 75 VAL A N 1
ATOM 576 C CA . VAL A 1 75 ? -2.194 0.386 9.911 1.00 98.81 75 VAL A CA 1
ATOM 577 C C . VAL A 1 75 ? -2.752 -0.092 11.253 1.00 98.81 75 VAL A C 1
ATOM 579 O O . VAL A 1 75 ? -3.819 0.359 11.672 1.00 98.81 75 VAL A O 1
ATOM 582 N N . ASN A 1 76 ? -2.028 -0.941 11.984 1.00 98.88 76 ASN A N 1
ATOM 583 C CA . ASN A 1 76 ? -2.450 -1.395 13.309 1.00 98.88 76 ASN A CA 1
ATOM 584 C C . ASN A 1 76 ? -2.504 -0.244 14.329 1.00 98.88 76 ASN A C 1
ATOM 586 O O . ASN A 1 76 ? -3.438 -0.190 15.139 1.00 98.88 76 ASN A O 1
ATOM 590 N N . ARG A 1 77 ? -1.565 0.712 14.270 1.00 98.81 77 ARG A N 1
ATOM 591 C CA . ARG A 1 77 ? -1.597 1.942 15.078 1.00 98.81 77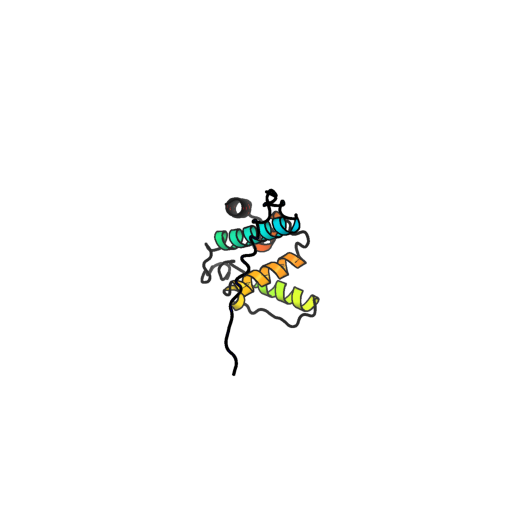 ARG A CA 1
ATOM 592 C C . ARG A 1 77 ? -2.850 2.765 14.773 1.00 98.81 77 ARG A C 1
ATOM 594 O O . ARG A 1 77 ? -3.554 3.147 15.709 1.00 98.81 77 ARG A O 1
ATOM 601 N N . ILE A 1 78 ? -3.164 2.984 13.494 1.00 98.81 78 ILE A N 1
ATOM 602 C CA . ILE A 1 78 ? -4.363 3.710 13.039 1.00 98.81 78 ILE A CA 1
ATOM 603 C C . ILE A 1 78 ? -5.639 3.015 13.526 1.00 98.81 78 ILE A C 1
ATOM 605 O O . ILE A 1 78 ? -6.535 3.668 14.062 1.00 98.81 78 ILE A O 1
ATOM 609 N N . LEU A 1 79 ? -5.730 1.691 13.390 1.00 98.75 79 LEU A N 1
ATOM 610 C CA . LEU A 1 79 ? -6.890 0.920 13.846 1.00 98.75 79 LEU A CA 1
ATOM 611 C C . LEU A 1 79 ? -7.086 1.014 15.360 1.00 98.75 79 LEU A C 1
ATOM 613 O O . LEU A 1 79 ? -8.220 1.144 15.823 1.00 98.75 79 LEU A O 1
ATOM 617 N N . ARG A 1 80 ? -5.994 1.008 16.134 1.00 98.62 80 ARG A N 1
ATOM 618 C CA . ARG A 1 80 ? -6.037 1.236 17.583 1.00 98.62 80 ARG A CA 1
ATOM 619 C C . ARG A 1 80 ? -6.555 2.635 17.920 1.00 98.62 80 ARG A C 1
ATOM 621 O O . ARG A 1 80 ? -7.433 2.746 18.770 1.00 98.62 80 ARG A O 1
ATOM 628 N N . LEU A 1 81 ? -6.072 3.677 17.236 1.00 98.44 81 LEU A N 1
ATOM 629 C CA . LEU A 1 81 ? -6.564 5.052 17.417 1.00 98.44 81 LEU A CA 1
ATOM 630 C C . LEU A 1 81 ? -8.061 5.172 17.103 1.00 98.44 81 LEU A C 1
ATOM 632 O O . LEU A 1 81 ? -8.791 5.854 17.814 1.00 98.44 81 LEU A O 1
ATOM 636 N N . LYS A 1 82 ? -8.535 4.440 16.089 1.00 97.94 82 LYS A N 1
ATOM 637 C CA . LYS A 1 82 ? -9.955 4.352 15.715 1.00 97.94 82 LYS A CA 1
ATOM 638 C C . LYS A 1 82 ? -10.773 3.383 16.583 1.00 97.94 82 LYS A C 1
ATOM 640 O O . LYS A 1 82 ? -11.927 3.122 16.257 1.00 97.94 82 LYS A O 1
ATOM 645 N N . ARG A 1 83 ? -10.192 2.819 17.652 1.00 98.00 83 ARG A N 1
ATOM 646 C CA . ARG A 1 83 ? -10.822 1.832 18.555 1.00 98.00 83 ARG A CA 1
ATOM 647 C C . ARG A 1 83 ? -11.393 0.597 17.839 1.00 98.00 83 ARG A C 1
ATOM 649 O O . ARG A 1 83 ? -12.303 -0.057 18.341 1.00 98.00 83 ARG A O 1
ATOM 656 N N . GLN A 1 84 ? -10.842 0.236 16.680 1.00 98.06 84 GLN A N 1
ATOM 657 C CA . GLN A 1 84 ? -11.233 -0.977 15.962 1.00 98.06 84 GLN A CA 1
ATOM 658 C C . GLN A 1 84 ? -10.525 -2.196 16.562 1.00 98.06 84 GLN A C 1
ATOM 660 O O . GLN A 1 84 ? -9.359 -2.109 16.955 1.00 98.06 84 GLN A O 1
ATOM 665 N N . LYS A 1 85 ? -11.204 -3.351 16.610 1.00 97.81 85 LYS A N 1
ATOM 666 C CA . LYS A 1 85 ? -10.631 -4.605 17.140 1.00 97.81 85 LYS A CA 1
ATOM 667 C C . LYS A 1 85 ? -9.711 -5.329 16.146 1.00 97.81 85 LYS A C 1
ATOM 669 O O . LYS A 1 85 ? -8.809 -6.041 16.571 1.00 97.81 85 LYS A O 1
ATOM 674 N N . LYS A 1 86 ? -9.908 -5.135 14.836 1.00 97.94 86 LYS A N 1
ATOM 675 C CA . LYS A 1 86 ? -9.146 -5.811 13.769 1.00 97.94 86 LYS A CA 1
ATOM 676 C C . LYS A 1 86 ? -7.645 -5.518 13.857 1.00 97.94 86 LYS A C 1
ATOM 678 O O . LYS A 1 86 ? -7.261 -4.371 14.079 1.00 97.94 86 LYS A O 1
ATOM 683 N N . ARG A 1 87 ? -6.799 -6.528 13.647 1.00 98.38 87 ARG A N 1
ATOM 684 C CA . ARG A 1 87 ? -5.335 -6.396 13.570 1.00 98.38 87 ARG A CA 1
ATOM 685 C C . ARG A 1 87 ? -4.790 -7.239 12.425 1.00 98.38 87 ARG A C 1
ATOM 687 O O . ARG A 1 87 ? -5.280 -8.342 12.196 1.00 98.38 87 ARG A O 1
ATOM 694 N N . TYR A 1 88 ? -3.780 -6.714 11.745 1.00 98.69 88 TYR A N 1
ATOM 695 C CA . TYR A 1 88 ? -3.050 -7.412 10.692 1.00 98.69 88 TYR A CA 1
ATOM 696 C C . TYR A 1 88 ? -1.765 -8.025 11.230 1.00 98.69 88 TYR A C 1
ATOM 698 O O . TYR A 1 88 ? -1.106 -7.453 12.103 1.00 98.69 88 TYR A O 1
ATOM 706 N N . ARG A 1 89 ? -1.400 -9.178 10.676 1.00 98.69 89 ARG A N 1
ATOM 707 C CA . ARG A 1 89 ? -0.110 -9.843 10.881 1.00 98.69 89 ARG A CA 1
ATOM 708 C C . ARG A 1 89 ? 0.844 -9.468 9.754 1.00 98.69 89 ARG A C 1
ATOM 710 O O . ARG A 1 89 ? 0.420 -9.097 8.664 1.00 98.69 89 ARG A O 1
ATOM 717 N N . TYR A 1 90 ? 2.144 -9.635 9.973 1.00 98.44 90 TYR A N 1
ATOM 718 C CA . TYR A 1 90 ? 3.123 -9.401 8.911 1.00 98.44 90 TYR A CA 1
ATOM 719 C C . TYR A 1 90 ? 2.906 -10.295 7.686 1.00 98.44 90 TYR A C 1
ATOM 721 O O . TYR A 1 90 ? 3.172 -9.846 6.576 1.00 98.44 90 TYR A O 1
ATOM 729 N N . ASP A 1 91 ? 2.393 -11.509 7.850 1.00 97.44 91 ASP A N 1
ATOM 730 C CA . ASP A 1 91 ? 2.165 -12.414 6.717 1.00 97.44 91 ASP A CA 1
ATOM 731 C C . ASP A 1 91 ? 0.949 -12.003 5.876 1.00 97.44 91 ASP A C 1
ATOM 733 O O . ASP A 1 91 ? 0.855 -12.368 4.711 1.00 97.44 91 ASP A O 1
ATOM 737 N N . ASP A 1 92 ? 0.064 -11.143 6.396 1.00 98.38 92 ASP A N 1
ATOM 738 C CA . ASP A 1 92 ? -1.098 -10.648 5.646 1.00 98.38 92 ASP A CA 1
ATOM 739 C C . ASP A 1 92 ? -0.710 -9.799 4.425 1.00 98.38 92 ASP A C 1
ATOM 741 O O . ASP A 1 92 ? -1.544 -9.547 3.559 1.00 98.38 92 ASP A O 1
ATOM 745 N N . ARG A 1 93 ? 0.558 -9.384 4.327 1.00 98.00 93 ARG A N 1
ATOM 746 C CA . ARG A 1 93 ? 1.112 -8.635 3.192 1.00 98.00 93 ARG A CA 1
ATOM 747 C C . ARG A 1 93 ? 1.133 -9.435 1.885 1.00 98.00 93 ARG A C 1
ATOM 749 O O . ARG A 1 93 ? 1.119 -8.826 0.820 1.00 98.00 93 ARG A O 1
ATOM 756 N N . THR A 1 94 ? 1.157 -10.769 1.947 1.00 97.81 94 THR A N 1
ATOM 757 C CA . THR A 1 94 ? 1.083 -11.636 0.755 1.00 97.81 94 THR A CA 1
ATOM 758 C C . THR A 1 94 ? -0.354 -11.914 0.318 1.00 97.81 94 THR A C 1
ATOM 760 O O . THR A 1 94 ? -0.579 -12.341 -0.810 1.00 97.81 94 THR A O 1
ATOM 763 N N . ASN A 1 95 ? -1.349 -11.640 1.169 1.00 98.25 95 ASN A N 1
ATOM 764 C CA . ASN A 1 95 ? -2.751 -11.751 0.791 1.00 98.25 95 ASN A CA 1
ATOM 765 C C . ASN A 1 95 ? -3.186 -10.468 0.055 1.00 98.25 95 ASN A C 1
ATOM 767 O O . ASN A 1 95 ? -3.233 -9.402 0.673 1.00 98.25 95 ASN A O 1
ATOM 771 N N . PRO A 1 96 ? -3.561 -10.533 -1.235 1.00 96.88 96 PRO A N 1
ATOM 772 C CA . PRO A 1 96 ? -3.829 -9.336 -2.030 1.00 96.88 96 PRO A CA 1
ATOM 773 C C . PRO A 1 96 ? -5.036 -8.531 -1.540 1.00 96.88 96 PRO A C 1
ATOM 775 O O . PRO A 1 96 ? -5.032 -7.304 -1.644 1.00 96.88 96 PRO A O 1
ATOM 778 N N . VAL A 1 97 ? -6.045 -9.197 -0.969 1.00 98.19 97 VAL A N 1
ATOM 779 C CA . VAL A 1 97 ? -7.238 -8.537 -0.419 1.00 98.19 97 VAL A CA 1
ATOM 780 C C . VAL A 1 97 ? -6.869 -7.757 0.839 1.00 98.19 97 VAL A C 1
ATOM 782 O O . VAL A 1 97 ? -7.186 -6.573 0.946 1.00 98.19 97 VAL A O 1
ATOM 785 N N . LYS A 1 98 ? -6.133 -8.381 1.765 1.00 98.50 98 LYS A N 1
ATOM 786 C CA . LYS A 1 98 ? -5.676 -7.706 2.988 1.00 98.50 98 LYS A CA 1
ATOM 787 C C . LYS A 1 98 ? -4.667 -6.601 2.683 1.00 98.50 98 LYS A C 1
ATOM 789 O O . LYS A 1 98 ? -4.737 -5.546 3.301 1.00 98.50 98 LYS A O 1
ATOM 794 N N . ALA A 1 99 ? -3.770 -6.800 1.718 1.00 98.31 99 ALA A N 1
ATOM 795 C CA . ALA A 1 99 ? -2.846 -5.763 1.265 1.00 98.31 99 ALA A CA 1
ATOM 796 C C . ALA A 1 99 ? -3.596 -4.546 0.698 1.00 98.31 99 ALA A C 1
ATOM 798 O O . ALA A 1 99 ? -3.330 -3.419 1.112 1.00 98.31 99 ALA A O 1
ATOM 799 N N . ARG A 1 100 ? -4.597 -4.757 -0.170 1.00 98.38 100 ARG A N 1
ATOM 800 C CA . ARG A 1 100 ? -5.468 -3.675 -0.662 1.00 98.38 100 ARG A CA 1
ATOM 801 C C . ARG A 1 100 ? -6.167 -2.953 0.489 1.00 98.38 100 ARG A C 1
ATOM 803 O O . ARG A 1 100 ? -6.169 -1.728 0.526 1.00 98.38 100 ARG A O 1
ATOM 810 N N . GLU A 1 101 ? -6.710 -3.688 1.451 1.00 98.56 101 GLU A N 1
ATOM 811 C CA . GLU A 1 101 ? -7.388 -3.092 2.604 1.00 98.56 101 GLU A CA 1
ATOM 812 C C . GLU A 1 101 ? -6.434 -2.273 3.491 1.00 98.56 101 GLU A C 1
ATOM 814 O O . GLU A 1 101 ? -6.759 -1.155 3.896 1.00 98.56 101 GLU A O 1
ATOM 819 N N . MET A 1 102 ? -5.230 -2.788 3.756 1.00 98.75 102 MET A N 1
ATOM 820 C CA . MET A 1 102 ? -4.187 -2.053 4.473 1.00 98.75 102 MET A CA 1
ATOM 821 C C . MET A 1 102 ? -3.825 -0.757 3.742 1.00 98.75 102 MET A C 1
ATOM 823 O O . MET A 1 102 ? -3.712 0.285 4.391 1.00 98.75 102 MET A O 1
ATOM 827 N N . PHE A 1 103 ? -3.702 -0.796 2.410 1.00 98.56 103 PHE A N 1
ATOM 828 C CA . PHE A 1 103 ? -3.468 0.398 1.598 1.00 98.56 103 PHE A CA 1
ATOM 829 C C . PHE A 1 103 ? -4.571 1.445 1.785 1.00 98.56 103 PHE A C 1
ATOM 831 O O . PHE A 1 103 ? -4.267 2.606 2.058 1.00 98.56 103 PHE A O 1
ATOM 838 N N . GLU A 1 104 ? -5.842 1.044 1.736 1.00 98.50 104 GLU A N 1
ATOM 839 C CA . GLU A 1 104 ? -6.964 1.967 1.950 1.00 98.50 104 GLU A CA 1
ATOM 840 C C . GLU A 1 104 ? -6.958 2.592 3.348 1.00 98.50 104 GLU A C 1
ATOM 842 O O . GLU A 1 104 ? -7.183 3.796 3.489 1.00 98.50 104 GLU A O 1
ATOM 847 N N . ILE A 1 105 ? -6.665 1.811 4.394 1.00 98.75 105 ILE A N 1
ATOM 848 C CA . ILE A 1 105 ? -6.614 2.323 5.772 1.00 98.75 105 ILE A CA 1
ATOM 849 C C . ILE A 1 105 ? -5.488 3.347 5.930 1.00 98.75 105 ILE A C 1
ATOM 851 O O . ILE A 1 105 ? -5.709 4.420 6.502 1.00 98.75 105 ILE A O 1
ATOM 855 N N . TYR A 1 106 ? -4.301 3.025 5.415 1.00 98.62 106 TYR A 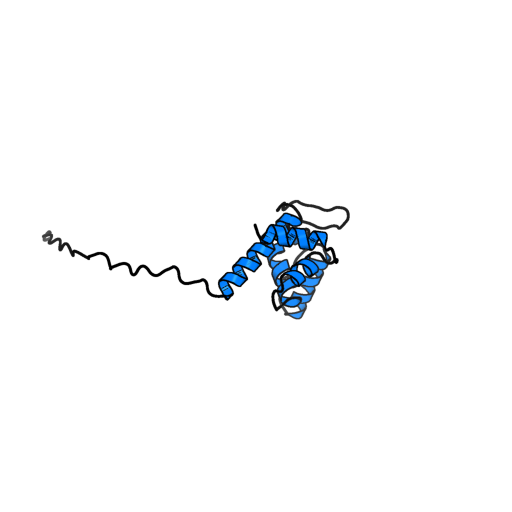N 1
ATOM 856 C CA . TYR A 1 106 ? -3.136 3.903 5.460 1.00 98.62 106 TYR A CA 1
ATOM 857 C C . TYR A 1 106 ? -3.417 5.221 4.728 1.00 98.62 106 TYR A C 1
ATOM 859 O O . TYR A 1 106 ? -3.232 6.310 5.278 1.00 98.62 106 TYR A O 1
ATOM 867 N N . GLN A 1 107 ? -3.937 5.127 3.502 1.00 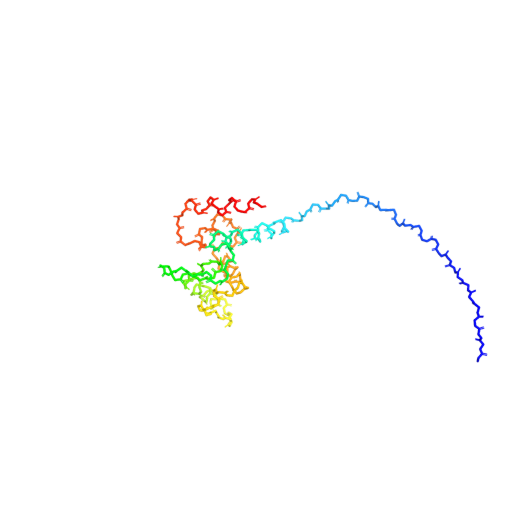98.50 107 GLN A N 1
ATOM 868 C CA . GLN A 1 107 ? -4.223 6.278 2.653 1.00 98.50 107 GLN A CA 1
ATOM 869 C C . GLN A 1 107 ? -5.358 7.143 3.195 1.00 98.50 107 GLN A C 1
ATOM 871 O O . GLN A 1 107 ? -5.241 8.364 3.192 1.00 98.50 107 GLN A O 1
ATOM 876 N N . SER A 1 108 ? -6.409 6.540 3.748 1.00 98.12 108 SER A N 1
ATOM 877 C CA . SER A 1 108 ? -7.513 7.288 4.361 1.00 98.12 108 SER A CA 1
ATOM 878 C C . SER A 1 108 ? -7.069 8.119 5.569 1.00 98.12 108 SER A C 1
ATOM 880 O O . SER A 1 108 ? -7.712 9.112 5.898 1.00 98.12 108 SER A O 1
ATOM 882 N N . HIS A 1 109 ? -5.995 7.718 6.257 1.00 98.44 109 HIS A N 1
ATOM 883 C CA . HIS A 1 109 ? -5.452 8.466 7.392 1.00 98.44 109 HIS A CA 1
ATOM 884 C C . HIS A 1 109 ? -4.455 9.546 6.953 1.00 98.44 109 HIS A C 1
ATOM 886 O O . HIS A 1 109 ? -4.583 10.700 7.353 1.00 98.44 109 HIS A O 1
ATOM 892 N N . HIS A 1 110 ? -3.482 9.193 6.108 1.00 98.19 110 HIS A N 1
ATOM 893 C CA . HIS A 1 110 ? -2.369 10.083 5.743 1.00 98.19 110 HIS A CA 1
ATOM 894 C C . HIS A 1 110 ? -2.613 10.931 4.491 1.00 98.19 110 HIS A C 1
ATOM 896 O O . HIS A 1 110 ? -1.870 11.883 4.228 1.00 98.19 110 HIS A O 1
ATOM 902 N N . ASN A 1 111 ? -3.629 10.587 3.702 1.00 98.25 111 ASN A N 1
ATOM 903 C CA . ASN A 1 111 ? -3.995 11.228 2.442 1.00 98.25 111 ASN A CA 1
ATOM 904 C C . ASN A 1 111 ? -5.531 11.293 2.257 1.00 98.25 111 ASN A C 1
ATOM 906 O O . ASN A 1 111 ? -6.062 10.759 1.281 1.00 98.25 111 ASN A O 1
ATOM 910 N N . PRO A 1 112 ? -6.270 11.965 3.162 1.00 96.75 112 PRO A N 1
ATOM 911 C CA . PRO A 1 112 ? -7.738 11.983 3.139 1.00 96.75 112 PRO A CA 1
ATOM 912 C C . PRO A 1 112 ? -8.332 12.655 1.891 1.00 96.75 112 PRO A C 1
ATOM 914 O O . PRO A 1 112 ? -9.480 12.402 1.548 1.00 96.75 112 PRO A O 1
ATOM 917 N N . LYS A 1 113 ? -7.550 13.487 1.191 1.00 96.31 113 LYS A N 1
ATOM 918 C CA . LYS A 1 113 ? -7.942 14.132 -0.073 1.00 96.31 113 LYS A CA 1
ATOM 919 C C . LYS A 1 113 ? -7.690 13.256 -1.309 1.00 96.31 113 LYS A C 1
ATOM 921 O O . LYS A 1 113 ? -7.924 13.718 -2.417 1.00 96.31 113 LYS A O 1
ATOM 926 N N . LYS A 1 114 ? -7.168 12.033 -1.122 1.00 96.25 114 LYS A N 1
ATOM 927 C CA . LYS A 1 114 ? -6.806 11.085 -2.191 1.00 96.25 114 LYS A CA 1
ATOM 928 C C . LYS A 1 114 ? -5.932 11.695 -3.291 1.00 96.25 114 LYS A C 1
ATOM 930 O O . LYS A 1 114 ? -6.068 11.383 -4.471 1.00 96.25 114 LYS A O 1
ATOM 935 N N . ASP A 1 115 ? -4.974 12.527 -2.894 1.00 97.69 115 ASP A N 1
ATOM 936 C CA . ASP A 1 115 ? -3.992 13.070 -3.824 1.00 97.69 115 ASP A CA 1
ATOM 937 C C . ASP A 1 115 ? -3.109 11.940 -4.384 1.00 97.69 115 ASP A C 1
ATOM 939 O O . ASP A 1 115 ? -2.529 11.152 -3.627 1.00 97.69 115 ASP A O 1
ATOM 943 N N . ILE A 1 116 ? -3.032 11.835 -5.712 1.00 97.44 116 ILE A N 1
ATOM 944 C CA . ILE A 1 116 ? -2.354 10.726 -6.397 1.00 97.44 116 ILE A CA 1
ATOM 945 C C . ILE A 1 116 ? -0.845 10.751 -6.140 1.00 97.44 116 ILE A C 1
ATOM 947 O O . ILE A 1 116 ? -0.247 9.713 -5.858 1.00 97.44 116 ILE A O 1
ATOM 951 N N . ASP A 1 117 ? -0.214 11.923 -6.187 1.00 96.25 117 ASP A N 1
ATOM 952 C CA . ASP A 1 117 ? 1.231 12.048 -5.982 1.00 96.25 117 ASP A CA 1
ATOM 953 C C . ASP A 1 117 ? 1.637 11.709 -4.551 1.00 96.25 117 ASP A C 1
ATOM 955 O O . ASP A 1 117 ? 2.614 10.989 -4.312 1.00 96.25 117 ASP A O 1
ATOM 959 N N . ARG A 1 118 ? 0.853 12.186 -3.587 1.00 97.44 118 ARG A N 1
ATOM 960 C CA . ARG A 1 118 ? 1.002 11.865 -2.176 1.00 97.44 118 ARG A CA 1
ATOM 961 C C . ARG A 1 118 ? 0.825 10.373 -1.940 1.00 97.44 118 ARG A C 1
ATOM 963 O O . ARG A 1 118 ? 1.623 9.801 -1.206 1.00 97.44 118 ARG A O 1
ATOM 970 N N . ALA A 1 119 ? -0.146 9.728 -2.587 1.00 98.00 119 ALA A N 1
ATOM 971 C CA . ALA A 1 119 ? -0.350 8.287 -2.471 1.00 98.00 119 ALA A CA 1
ATOM 972 C C . ALA A 1 119 ? 0.862 7.470 -2.925 1.00 98.00 119 ALA A C 1
ATOM 974 O O . ALA A 1 119 ? 1.306 6.576 -2.206 1.00 98.00 119 ALA A O 1
ATOM 975 N N . ILE A 1 120 ? 1.439 7.824 -4.073 1.00 98.00 120 ILE A N 1
ATOM 976 C CA . ILE A 1 120 ? 2.625 7.150 -4.612 1.00 98.00 120 ILE A CA 1
ATOM 977 C C . ILE A 1 120 ? 3.817 7.312 -3.657 1.00 98.00 120 ILE A C 1
ATOM 979 O O . ILE A 1 120 ? 4.515 6.343 -3.353 1.00 98.00 120 ILE A O 1
ATOM 983 N N . ARG A 1 121 ? 4.040 8.529 -3.144 1.00 96.88 121 ARG A N 1
ATOM 984 C CA . ARG A 1 121 ? 5.139 8.819 -2.206 1.00 96.88 121 ARG A CA 1
ATOM 985 C C . ARG A 1 121 ? 4.978 8.077 -0.883 1.00 96.88 121 ARG A C 1
ATOM 987 O O . ARG A 1 121 ? 5.945 7.496 -0.395 1.00 96.88 121 ARG A O 1
ATOM 994 N N . LEU A 1 122 ? 3.771 8.091 -0.324 1.00 97.25 122 LEU A N 1
ATOM 995 C CA . LEU A 1 122 ? 3.448 7.418 0.931 1.00 97.25 122 LEU A CA 1
ATOM 996 C C . LEU A 1 122 ? 3.624 5.903 0.822 1.00 97.25 122 LEU A C 1
ATOM 998 O O . LEU A 1 122 ? 4.241 5.304 1.696 1.00 97.25 122 LEU A O 1
ATOM 1002 N N . HIS A 1 123 ? 3.148 5.294 -0.267 1.00 96.81 123 HIS A N 1
ATOM 1003 C CA . HIS A 1 123 ? 3.312 3.859 -0.484 1.00 96.81 123 HIS A CA 1
ATOM 1004 C C . HIS A 1 123 ? 4.789 3.459 -0.600 1.00 96.81 123 HIS A C 1
ATOM 1006 O O . HIS A 1 123 ? 5.227 2.511 0.050 1.00 96.81 123 HIS A O 1
ATOM 1012 N N . ARG A 1 124 ? 5.582 4.225 -1.363 1.00 93.75 124 ARG A N 1
ATOM 1013 C CA . ARG A 1 124 ? 7.017 3.957 -1.533 1.00 93.75 124 ARG A CA 1
ATOM 1014 C C . ARG A 1 124 ? 7.818 4.155 -0.242 1.00 93.75 124 ARG A C 1
ATOM 1016 O O . ARG A 1 124 ? 8.805 3.451 -0.008 1.00 93.75 124 ARG A O 1
ATOM 1023 N N . GLY A 1 125 ? 7.442 5.155 0.556 1.00 88.81 125 GLY A N 1
ATOM 1024 C CA . GLY A 1 125 ? 8.136 5.558 1.782 1.00 88.81 125 GLY A CA 1
ATOM 1025 C C . GLY A 1 125 ? 9.476 6.275 1.562 1.00 88.81 125 GLY A C 1
ATOM 1026 O O . GLY A 1 125 ? 10.165 6.571 2.530 1.00 88.81 125 GLY A O 1
ATOM 1027 N N . LEU A 1 126 ? 9.864 6.548 0.311 1.00 87.00 126 LEU A N 1
ATOM 1028 C CA . LEU A 1 126 ? 11.079 7.280 -0.065 1.00 87.00 126 LEU A CA 1
ATOM 1029 C C . LEU A 1 126 ? 10.811 8.129 -1.309 1.00 87.00 126 LEU A C 1
ATOM 1031 O O . LEU A 1 126 ? 10.045 7.732 -2.193 1.00 87.00 126 LEU A O 1
ATOM 1035 N N . HIS A 1 127 ? 11.473 9.282 -1.411 1.00 87.38 127 HIS A N 1
ATOM 1036 C CA . HIS A 1 127 ? 11.374 10.115 -2.604 1.00 87.38 127 HIS A CA 1
ATOM 1037 C C . HIS A 1 127 ? 12.141 9.481 -3.774 1.00 87.38 127 HIS A C 1
ATOM 1039 O O . HIS A 1 127 ? 13.353 9.295 -3.707 1.00 87.38 127 HIS A O 1
ATOM 1045 N N . SER A 1 128 ? 11.433 9.146 -4.856 1.00 92.75 128 SER A N 1
ATOM 1046 C CA . SER A 1 128 ? 12.028 8.620 -6.088 1.00 92.75 128 SER A CA 1
ATOM 1047 C C . SER A 1 128 ? 11.266 9.136 -7.316 1.00 92.75 128 SER A C 1
ATOM 1049 O O . SER A 1 128 ? 10.175 8.641 -7.616 1.00 92.75 128 SER A O 1
ATOM 1051 N N . PRO A 1 129 ? 11.819 10.118 -8.055 1.00 95.00 129 PRO A N 1
ATOM 1052 C CA . PRO A 1 129 ? 11.189 10.649 -9.266 1.00 95.00 129 PRO A CA 1
ATOM 1053 C C . PRO A 1 129 ? 10.955 9.582 -10.341 1.00 95.00 129 PRO A C 1
ATOM 1055 O O . PRO A 1 129 ? 9.908 9.574 -10.989 1.00 95.00 129 PRO A O 1
ATOM 1058 N N . LYS A 1 130 ? 11.903 8.645 -10.495 1.00 96.62 130 LYS A N 1
ATOM 1059 C CA . LYS A 1 130 ? 11.793 7.523 -11.437 1.00 96.62 130 LYS A CA 1
ATOM 1060 C C . LYS A 1 130 ? 10.582 6.647 -11.115 1.00 96.62 130 LYS A C 1
ATOM 1062 O O . LYS A 1 130 ? 9.755 6.419 -11.991 1.00 96.62 130 LYS A O 1
ATOM 1067 N N . TYR A 1 131 ? 10.444 6.236 -9.855 1.00 95.94 131 TYR A N 1
ATOM 1068 C CA . TYR A 1 131 ? 9.314 5.426 -9.402 1.00 95.94 131 TYR A CA 1
ATOM 1069 C C . TYR A 1 131 ? 7.973 6.139 -9.631 1.00 95.94 131 TYR A C 1
ATOM 1071 O O . TYR A 1 131 ? 7.044 5.563 -10.192 1.00 95.94 131 TYR A O 1
ATOM 1079 N N . ILE A 1 132 ? 7.887 7.430 -9.284 1.00 97.06 132 ILE A N 1
ATOM 1080 C CA . ILE A 1 132 ? 6.673 8.226 -9.519 1.00 97.06 132 ILE A CA 1
ATOM 1081 C C . ILE A 1 132 ? 6.316 8.258 -11.010 1.00 97.06 132 ILE A C 1
ATOM 1083 O O . ILE A 1 132 ? 5.153 8.075 -11.376 1.00 97.06 132 ILE A O 1
ATOM 1087 N N . LYS A 1 133 ? 7.312 8.459 -11.882 1.00 97.38 133 LYS A N 1
ATOM 1088 C CA . LYS A 1 133 ? 7.117 8.460 -13.336 1.00 97.38 133 LYS A CA 1
ATOM 1089 C C . LYS A 1 133 ? 6.606 7.108 -13.840 1.00 97.38 133 LYS A C 1
ATOM 1091 O O . LYS A 1 133 ? 5.706 7.088 -14.679 1.00 97.38 133 LYS A O 1
ATOM 1096 N N . GLU A 1 134 ? 7.142 6.001 -13.331 1.00 97.81 134 GLU A N 1
ATOM 1097 C CA . GLU A 1 134 ? 6.736 4.642 -13.711 1.00 97.81 134 GLU A CA 1
ATOM 1098 C C . GLU A 1 134 ? 5.291 4.335 -13.306 1.00 97.81 134 GLU A C 1
ATOM 1100 O O . GLU A 1 134 ? 4.508 3.906 -14.157 1.00 97.81 134 GLU A O 1
ATOM 1105 N N . VAL A 1 135 ? 4.898 4.645 -12.065 1.00 97.88 135 VAL A N 1
ATOM 1106 C CA . VAL A 1 135 ? 3.514 4.455 -11.596 1.00 97.88 135 VAL A CA 1
ATOM 1107 C C . VAL A 1 135 ? 2.544 5.326 -12.387 1.00 97.88 135 VAL A C 1
ATOM 1109 O O . VAL A 1 135 ? 1.520 4.839 -12.859 1.00 97.88 135 VAL A O 1
ATOM 1112 N N . LYS A 1 136 ? 2.879 6.602 -12.618 1.00 97.81 136 LYS A N 1
ATOM 1113 C CA . LYS A 1 136 ? 2.037 7.496 -13.427 1.00 97.81 136 LYS A CA 1
ATOM 1114 C C . LYS A 1 136 ? 1.915 7.041 -14.877 1.00 97.81 136 LYS A C 1
ATOM 1116 O O . LYS A 1 136 ? 0.864 7.250 -15.475 1.00 97.81 136 LYS A O 1
ATOM 1121 N N . ARG A 1 137 ? 2.968 6.458 -15.461 1.00 97.88 137 ARG A N 1
ATOM 1122 C CA . ARG A 1 137 ? 2.887 5.853 -16.796 1.00 97.88 137 ARG A CA 1
ATOM 1123 C C . ARG A 1 137 ? 1.884 4.707 -16.782 1.00 97.88 137 ARG A C 1
ATOM 1125 O O . ARG A 1 137 ? 0.970 4.729 -17.594 1.00 97.88 137 ARG A O 1
ATOM 1132 N N . LYS A 1 138 ? 2.002 3.795 -15.814 1.00 97.56 138 LYS A N 1
ATOM 1133 C CA . LYS A 1 138 ? 1.109 2.639 -15.708 1.00 97.56 138 LYS A CA 1
ATOM 1134 C C . LYS A 1 138 ? -0.346 3.022 -15.414 1.00 97.56 138 LYS A C 1
ATOM 1136 O O . LYS A 1 138 ? -1.251 2.378 -15.915 1.00 97.56 138 LYS A O 1
ATOM 1141 N N . LEU A 1 139 ? -0.576 4.094 -14.656 1.00 96.31 139 LEU A N 1
ATOM 1142 C CA . LEU A 1 139 ? -1.909 4.643 -14.373 1.00 96.31 139 LEU A CA 1
ATOM 1143 C C . LEU A 1 139 ? -2.649 5.131 -15.635 1.00 96.31 139 LEU A C 1
ATOM 1145 O O . LEU A 1 139 ? -3.880 5.138 -15.661 1.00 96.31 139 LEU A O 1
ATOM 1149 N N . ARG A 1 140 ? -1.909 5.584 -16.655 1.00 95.00 140 ARG A N 1
ATOM 1150 C CA . ARG A 1 140 ? -2.485 6.082 -17.915 1.00 95.00 140 ARG A CA 1
ATOM 1151 C C . ARG A 1 140 ? -2.810 4.977 -18.918 1.00 95.00 140 ARG A C 1
ATOM 1153 O O . ARG A 1 140 ? -3.553 5.257 -19.853 1.00 95.00 140 ARG A O 1
ATOM 1160 N N . GLU A 1 141 ? -2.259 3.780 -18.727 1.00 90.25 141 GLU A N 1
ATOM 1161 C CA . GLU A 1 141 ? -2.631 2.579 -19.487 1.00 90.25 141 GLU A CA 1
ATOM 1162 C C . GLU A 1 141 ? -4.079 2.151 -19.144 1.00 90.25 141 GLU A C 1
ATOM 1164 O O . GLU A 1 141 ? -4.764 1.642 -20.050 1.00 90.25 141 GLU A O 1
#

pLDDT: mean 88.21, std 19.0, range [34.78, 98.88]

Solvent-accessible surface area (backbone atoms only — not comparable to full-atom values): 8404 Å² total; per-residue (Å²): 141,84,81,88,83,90,76,85,80,81,75,82,74,71,77,78,80,76,75,84,66,71,81,76,78,76,54,69,70,58,52,50,52,53,52,51,53,38,44,52,54,17,46,19,36,72,60,39,68,58,30,47,81,36,69,41,84,92,73,61,18,24,7,18,63,43,41,38,62,67,56,45,55,49,36,37,52,52,28,52,78,69,70,46,87,73,75,74,57,78,73,42,33,38,38,67,68,53,34,52,51,45,50,51,55,44,38,57,70,81,36,73,82,66,48,65,69,59,48,53,41,61,74,67,71,52,96,46,72,67,58,52,52,51,34,56,53,48,46,72,108